Protein AF-A0A9D2B1R8-F1 (afdb_monomer_lite)

Organism: NCBI:txid2838452

Secondary structure (DSSP, 8-state):
--HHHHHHHHHHHHHHHHHHHHHHHHHSS---TTTTT-EEEEEEE--STT--EEEEEEEEE-TTSSSEEEEEEEEEEEE-TTSSEEEEEEPPPEEEEEEE-TTS-EEETTEEEEEETTTTEEEETTEEEEEP-TTHHHHHHHHHHHHHHHHSTTPEEE-

Structure (mmCIF, N/CA/C/O backbone):
data_AF-A0A9D2B1R8-F1
#
_entry.id   AF-A0A9D2B1R8-F1
#
loop_
_atom_site.group_PDB
_atom_site.id
_atom_site.type_symbol
_atom_site.label_atom_id
_atom_site.label_alt_id
_atom_site.label_comp_id
_atom_site.label_asym_id
_atom_site.label_entity_id
_atom_site.label_seq_id
_atom_site.pdbx_PDB_ins_code
_atom_site.Cartn_x
_atom_site.Cartn_y
_atom_site.Cartn_z
_atom_site.occupancy
_atom_site.B_iso_or_equiv
_atom_site.auth_seq_id
_atom_site.auth_comp_id
_atom_site.auth_asym_id
_atom_site.auth_atom_id
_atom_site.pdbx_PDB_model_num
ATOM 1 N N . MET A 1 1 ? 12.068 24.675 65.504 1.00 50.56 1 MET A N 1
ATOM 2 C CA . MET A 1 1 ? 11.204 23.539 65.091 1.00 50.56 1 MET A CA 1
ATOM 3 C C . MET A 1 1 ? 10.316 23.847 63.862 1.00 50.56 1 MET A C 1
ATOM 5 O O . MET A 1 1 ? 9.228 23.308 63.759 1.00 50.56 1 MET A O 1
ATOM 9 N N . SER A 1 2 ? 10.762 24.653 62.882 1.00 54.72 2 SER A N 1
ATOM 10 C CA . SER A 1 2 ? 9.934 25.024 61.702 1.00 54.72 2 SER A CA 1
ATOM 11 C C . SER A 1 2 ? 10.393 24.377 60.375 1.00 54.72 2 SER A C 1
ATOM 13 O O . SER A 1 2 ? 9.606 24.194 59.452 1.00 54.72 2 SER A O 1
ATOM 15 N N . PHE A 1 3 ? 11.649 23.921 60.292 1.00 47.72 3 PHE A N 1
ATOM 16 C CA . PHE A 1 3 ? 12.252 23.446 59.035 1.00 47.72 3 PHE A CA 1
ATOM 17 C C . PHE A 1 3 ? 11.847 22.011 58.632 1.00 47.72 3 PHE A C 1
ATOM 19 O O . PHE A 1 3 ? 11.699 21.696 57.455 1.00 47.72 3 PHE A O 1
ATOM 26 N N . PHE A 1 4 ? 11.605 21.130 59.608 1.00 47.50 4 PHE A N 1
ATOM 27 C CA . PHE A 1 4 ? 11.248 19.726 59.347 1.00 47.50 4 PHE A CA 1
ATOM 28 C C . PHE A 1 4 ? 9.785 19.525 58.916 1.00 47.50 4 PHE A C 1
ATOM 30 O O . PHE A 1 4 ? 9.463 18.526 58.271 1.00 47.50 4 PHE A O 1
ATOM 37 N N . SER A 1 5 ? 8.900 20.467 59.256 1.00 50.84 5 SER A N 1
ATOM 38 C CA . SER A 1 5 ? 7.471 20.422 58.910 1.00 50.84 5 SER A CA 1
ATOM 39 C C . SER A 1 5 ? 7.248 20.693 57.418 1.00 50.84 5 SER A C 1
ATOM 41 O O . SER A 1 5 ? 6.601 19.916 56.713 1.00 50.84 5 SER A O 1
ATOM 43 N N . THR A 1 6 ? 7.887 21.743 56.902 1.00 54.44 6 THR A N 1
ATOM 44 C CA . THR A 1 6 ? 7.815 22.140 55.491 1.00 54.44 6 THR A CA 1
ATOM 45 C C . THR A 1 6 ? 8.510 21.144 54.564 1.00 54.44 6 THR A C 1
ATOM 47 O O . THR A 1 6 ? 8.027 20.916 53.457 1.00 54.44 6 THR A O 1
ATOM 50 N N . PHE A 1 7 ? 9.584 20.485 55.010 1.00 56.31 7 PHE A N 1
ATOM 51 C CA . PHE A 1 7 ? 10.244 19.430 54.231 1.00 56.31 7 PHE A CA 1
ATOM 52 C C . PHE A 1 7 ? 9.341 18.200 54.031 1.00 56.31 7 PHE A C 1
ATOM 54 O O . PHE A 1 7 ? 9.166 17.738 52.904 1.00 56.31 7 PHE A O 1
ATOM 61 N N . LYS A 1 8 ? 8.678 17.717 55.093 1.00 56.72 8 LYS A N 1
ATOM 62 C CA . LYS A 1 8 ? 7.733 16.586 55.001 1.00 56.72 8 LYS A CA 1
ATOM 63 C C . LYS A 1 8 ? 6.525 16.897 54.111 1.00 56.72 8 LYS A C 1
ATOM 65 O O . LYS A 1 8 ? 6.067 16.014 53.387 1.00 56.72 8 LYS A O 1
ATOM 70 N N . ALA A 1 9 ? 6.029 18.135 54.134 1.00 60.25 9 ALA A N 1
ATOM 71 C CA . ALA A 1 9 ? 4.932 18.571 53.269 1.00 60.25 9 ALA A CA 1
ATOM 72 C C . ALA A 1 9 ? 5.333 18.587 51.781 1.00 60.25 9 ALA A C 1
ATOM 74 O O . ALA A 1 9 ? 4.584 18.094 50.940 1.00 60.25 9 ALA A O 1
ATOM 75 N N . LYS A 1 10 ? 6.542 19.073 51.462 1.00 60.88 10 LYS A N 1
ATOM 76 C CA . LYS A 1 10 ? 7.077 19.099 50.089 1.00 60.88 10 LYS A CA 1
ATOM 77 C C . LYS A 1 10 ? 7.300 17.696 49.518 1.00 60.88 10 LYS A C 1
ATOM 79 O O . LYS A 1 10 ? 6.925 17.443 48.379 1.00 60.88 10 LYS A O 1
ATOM 84 N N . VAL A 1 11 ? 7.834 16.770 50.319 1.00 67.81 11 VAL A N 1
ATOM 85 C CA . VAL A 1 11 ? 8.042 15.371 49.897 1.00 67.81 11 VAL A CA 1
ATOM 86 C C . VAL A 1 11 ? 6.706 14.663 49.644 1.00 67.81 11 VAL A C 1
ATOM 88 O O . VAL A 1 11 ? 6.555 13.994 48.627 1.00 67.81 11 VAL A O 1
ATOM 91 N N . ARG A 1 12 ? 5.697 14.864 50.505 1.00 65.94 12 ARG A N 1
ATOM 92 C CA . ARG A 1 12 ? 4.352 14.296 50.294 1.00 65.94 12 ARG A CA 1
ATOM 93 C C . ARG A 1 12 ? 3.679 14.829 49.029 1.00 65.94 12 ARG A C 1
ATOM 95 O O . ARG A 1 12 ? 3.100 14.043 48.287 1.00 65.94 12 ARG A O 1
ATOM 102 N N . ALA A 1 13 ? 3.785 16.131 48.762 1.00 69.62 13 ALA A N 1
ATOM 103 C CA . ALA A 1 13 ? 3.250 16.729 47.539 1.00 69.62 13 ALA A CA 1
ATOM 104 C C . ALA A 1 13 ? 3.944 16.181 46.278 1.00 69.62 13 ALA A C 1
ATOM 106 O O . ALA A 1 13 ? 3.278 15.882 45.292 1.00 69.62 13 ALA A O 1
ATOM 107 N N . MET A 1 14 ? 5.265 15.978 46.332 1.00 68.44 14 MET A N 1
ATOM 108 C CA . MET A 1 14 ? 6.033 15.398 45.227 1.00 68.44 14 MET A CA 1
ATOM 109 C C . MET A 1 14 ? 5.650 13.934 44.959 1.00 68.44 14 MET A C 1
ATOM 111 O O . MET A 1 14 ? 5.475 13.556 43.805 1.00 68.44 14 MET A O 1
ATOM 115 N N . CYS A 1 15 ? 5.435 13.126 46.004 1.00 72.44 15 CYS A N 1
ATOM 116 C CA . CYS A 1 15 ? 4.951 11.749 45.856 1.00 72.44 15 CYS A CA 1
ATOM 117 C C . CYS A 1 15 ? 3.529 11.678 45.276 1.00 72.44 15 CYS A C 1
ATOM 119 O O . CYS A 1 15 ? 3.255 10.811 44.451 1.00 72.44 15 CYS A O 1
ATOM 121 N N . LEU A 1 16 ? 2.636 12.591 45.671 1.00 74.94 16 LEU A N 1
ATOM 122 C CA . LEU A 1 16 ? 1.277 12.664 45.123 1.00 74.94 16 LEU A CA 1
ATOM 123 C C . LEU A 1 16 ? 1.275 13.080 43.648 1.00 74.94 16 LEU A C 1
ATOM 125 O O . LEU A 1 16 ? 0.529 12.506 42.862 1.00 74.94 16 LEU A O 1
ATOM 129 N N . LEU A 1 17 ? 2.142 14.019 43.258 1.00 74.94 17 LEU A N 1
ATOM 130 C CA . LEU A 1 17 ? 2.325 14.406 41.857 1.00 74.94 17 LEU A CA 1
ATOM 131 C C . LEU A 1 17 ? 2.887 13.257 41.016 1.00 74.94 17 LEU A C 1
ATOM 133 O O . LEU A 1 17 ? 2.393 13.023 39.919 1.00 74.94 17 LEU A O 1
ATOM 137 N N . LEU A 1 18 ? 3.866 12.510 41.537 1.00 73.56 18 LEU A N 1
ATOM 138 C CA . LEU A 1 18 ? 4.420 11.341 40.850 1.00 73.56 18 LEU A CA 1
ATOM 139 C C . LEU A 1 18 ? 3.367 10.233 40.682 1.00 73.56 18 LEU A C 1
ATOM 141 O O . LEU A 1 18 ? 3.271 9.627 39.619 1.00 73.56 18 LEU A O 1
ATOM 145 N N . GLY A 1 19 ? 2.548 10.006 41.715 1.00 71.62 19 GLY A N 1
ATOM 146 C CA . GLY A 1 19 ? 1.426 9.069 41.669 1.00 71.62 19 GLY A CA 1
ATOM 147 C C . GLY A 1 19 ? 0.348 9.494 40.672 1.00 71.62 19 GLY A C 1
ATOM 148 O O . GLY A 1 19 ? -0.113 8.669 39.893 1.00 71.62 19 GLY A O 1
ATOM 149 N N . ALA A 1 20 ? -0.006 10.780 40.632 1.00 70.50 20 ALA A N 1
ATOM 150 C CA . ALA A 1 20 ? -0.958 11.314 39.661 1.00 70.50 20 ALA A CA 1
ATOM 151 C C . ALA A 1 20 ? -0.433 11.219 38.219 1.00 70.50 20 ALA A C 1
ATOM 153 O O . ALA A 1 20 ? -1.199 10.889 37.320 1.00 70.50 20 ALA A O 1
ATOM 154 N N . LEU A 1 21 ? 0.868 11.441 38.001 1.00 62.44 21 LEU A N 1
ATOM 155 C CA . LEU A 1 21 ? 1.522 11.248 36.704 1.00 62.44 21 LEU A CA 1
ATOM 156 C C . LEU A 1 21 ? 1.496 9.779 36.275 1.00 62.44 21 LEU A C 1
ATOM 158 O O . LEU A 1 21 ? 1.129 9.485 35.144 1.00 62.44 21 LEU A O 1
ATOM 162 N N . LEU A 1 22 ? 1.818 8.854 37.181 1.00 60.09 22 LEU A N 1
ATOM 163 C CA . LEU A 1 22 ? 1.746 7.417 36.909 1.00 60.09 22 LEU A CA 1
ATOM 164 C C . LEU A 1 22 ? 0.316 6.971 36.589 1.00 60.09 22 LEU A C 1
ATOM 166 O O . LEU A 1 22 ? 0.112 6.260 35.613 1.00 60.09 22 LEU A O 1
ATOM 170 N N . VAL A 1 23 ? -0.680 7.433 37.348 1.00 63.69 23 VAL A N 1
ATOM 171 C CA . VAL A 1 23 ? -2.094 7.147 37.060 1.00 63.69 23 VAL A CA 1
ATOM 172 C C . VAL A 1 23 ? -2.505 7.750 35.718 1.00 63.69 23 VAL A C 1
ATOM 174 O O . VAL A 1 23 ? -3.140 7.061 34.931 1.00 63.69 23 VAL A O 1
ATOM 177 N N . ALA A 1 24 ? -2.092 8.980 35.400 1.00 59.31 24 ALA A N 1
ATOM 178 C CA . ALA A 1 24 ? -2.371 9.595 34.104 1.00 59.31 24 ALA A CA 1
ATOM 179 C C . ALA A 1 24 ? -1.767 8.798 32.936 1.00 59.31 24 ALA A C 1
ATOM 181 O O . ALA A 1 24 ? -2.446 8.635 31.932 1.00 59.31 24 ALA A O 1
ATOM 182 N N . PHE A 1 25 ? -0.552 8.253 33.083 1.00 54.31 25 PHE A N 1
ATOM 183 C CA . PHE A 1 25 ? 0.076 7.361 32.097 1.00 54.31 25 PHE A CA 1
ATOM 184 C C . PHE A 1 25 ? -0.630 6.002 31.967 1.00 54.31 25 PHE A C 1
ATOM 186 O O . PHE A 1 25 ? -0.676 5.439 30.879 1.00 54.31 25 PHE A O 1
ATOM 193 N N . VAL A 1 26 ? -1.191 5.466 33.055 1.00 55.34 26 VAL A N 1
ATOM 194 C CA . VAL A 1 26 ? -1.940 4.198 33.020 1.00 55.34 26 VAL A CA 1
ATOM 195 C C . VAL A 1 26 ? -3.339 4.397 32.425 1.00 55.34 26 VAL A C 1
ATOM 197 O O . VAL A 1 26 ? -3.815 3.534 31.696 1.00 55.34 26 VAL A O 1
ATOM 200 N N . VAL A 1 27 ? -3.989 5.540 32.674 1.00 55.44 27 VAL A N 1
ATOM 201 C CA . VAL A 1 27 ? -5.331 5.843 32.140 1.00 55.44 27 VAL A CA 1
ATOM 202 C C . VAL A 1 27 ? -5.265 6.266 30.664 1.00 55.44 27 VAL A C 1
ATOM 204 O O . VAL A 1 27 ? -6.199 5.995 29.918 1.00 55.44 27 VAL A O 1
ATOM 207 N N . SER A 1 28 ? -4.161 6.870 30.210 1.00 51.66 28 SER A N 1
ATOM 208 C CA . SER A 1 28 ? -3.922 7.155 28.784 1.00 51.66 28 SER A CA 1
ATOM 209 C C . SER A 1 28 ? -3.274 5.995 28.014 1.00 51.66 28 SER A C 1
ATOM 211 O O . SER A 1 28 ? -3.178 6.057 26.793 1.00 51.66 28 SER A O 1
ATOM 213 N N . GLY A 1 29 ? -2.850 4.932 28.709 1.00 39.62 29 GLY A N 1
ATOM 214 C CA . GLY A 1 29 ? -2.139 3.779 28.147 1.00 39.62 29 GLY A CA 1
ATOM 215 C C . GLY A 1 29 ? -3.016 2.629 27.637 1.00 39.62 29 GLY A C 1
ATOM 216 O O . GLY A 1 29 ? -2.477 1.599 27.246 1.00 39.62 29 GLY A O 1
ATOM 217 N N . CYS A 1 30 ? -4.341 2.778 27.622 1.00 44.34 30 CYS A N 1
ATOM 218 C CA . CYS A 1 30 ? -5.260 1.834 26.982 1.00 44.34 30 CYS A CA 1
ATOM 219 C C . CYS A 1 30 ? -5.949 2.562 25.824 1.00 44.34 30 CYS A C 1
ATOM 221 O O . CYS A 1 30 ? -7.108 2.964 25.916 1.00 44.34 30 CYS A O 1
ATOM 223 N N . GLY A 1 31 ? -5.183 2.835 24.765 1.00 39.62 31 GLY A N 1
ATOM 224 C CA . GLY A 1 31 ? -5.748 3.329 23.517 1.00 39.62 31 GLY A CA 1
ATOM 225 C C . GLY A 1 31 ? -6.804 2.340 23.038 1.00 39.62 31 GLY A C 1
ATOM 226 O O . GLY A 1 31 ? -6.540 1.142 22.954 1.00 39.62 31 GLY A O 1
ATOM 227 N N . ASN A 1 32 ? -8.013 2.833 22.779 1.00 45.44 32 ASN A N 1
ATOM 228 C CA . ASN A 1 32 ? -9.001 2.065 22.038 1.00 45.44 32 ASN A CA 1
ATOM 229 C C . ASN A 1 32 ? -8.340 1.559 20.747 1.00 45.44 32 ASN A C 1
ATOM 231 O O . ASN A 1 32 ? -7.675 2.327 20.052 1.00 45.44 32 ASN A O 1
ATOM 235 N N . SER A 1 33 ? -8.573 0.290 20.420 1.00 52.06 33 SER A N 1
ATOM 236 C CA . SER A 1 33 ? -8.120 -0.423 19.212 1.00 52.06 33 SER A CA 1
ATOM 237 C C . SER A 1 33 ? -8.444 0.274 17.880 1.00 52.06 33 SER A C 1
ATOM 239 O O . SER A 1 33 ? -8.047 -0.195 16.817 1.00 52.06 33 SER A O 1
ATOM 241 N N . SER A 1 34 ? -9.153 1.405 17.915 1.00 52.34 34 SER A N 1
ATOM 242 C CA . SER A 1 34 ? -9.423 2.248 16.758 1.00 52.34 34 SER A CA 1
ATOM 243 C C . SER A 1 34 ? -8.194 2.955 16.184 1.00 52.34 34 SER A C 1
ATOM 245 O O . SER A 1 34 ? -8.212 3.317 15.013 1.00 52.34 34 SER A O 1
ATOM 247 N N . ASP A 1 35 ? -7.129 3.155 16.968 1.00 64.62 35 ASP A N 1
ATOM 248 C CA . ASP A 1 35 ? -5.893 3.802 16.481 1.00 64.62 35 ASP A CA 1
ATOM 249 C C . ASP A 1 35 ? -4.977 2.838 15.700 1.00 64.62 35 ASP A C 1
ATOM 251 O O . ASP A 1 35 ? -4.138 3.259 14.905 1.00 64.62 35 ASP A O 1
ATOM 255 N N . ASP A 1 36 ? -5.159 1.523 15.861 1.00 78.94 36 ASP A N 1
ATOM 256 C CA . ASP A 1 36 ? -4.229 0.534 15.299 1.00 78.94 36 ASP A CA 1
ATOM 257 C C . ASP A 1 36 ? -4.241 0.505 13.763 1.00 78.94 36 ASP A C 1
ATOM 259 O O . ASP A 1 36 ? -3.227 0.195 13.133 1.00 78.94 36 ASP A O 1
ATOM 263 N N . TYR A 1 37 ? -5.374 0.866 13.156 1.00 89.62 37 TYR A N 1
ATOM 264 C CA . TYR A 1 37 ? -5.556 0.866 11.705 1.00 89.62 37 TYR A CA 1
ATOM 265 C C . TYR A 1 37 ? -5.354 2.241 11.068 1.00 89.62 37 TYR A C 1
ATOM 267 O O . TYR A 1 37 ? -4.970 2.308 9.902 1.00 89.62 37 TYR A O 1
ATOM 275 N N . VAL A 1 38 ? -5.586 3.332 11.800 1.00 93.50 38 VAL A N 1
ATOM 276 C CA . VAL A 1 38 ? -5.642 4.680 11.219 1.00 93.50 38 VAL A CA 1
ATOM 277 C C . VAL A 1 38 ? -4.268 5.153 10.746 1.00 93.50 38 VAL A C 1
ATOM 279 O O . VAL A 1 38 ? -3.254 5.058 11.445 1.00 93.50 38 VAL A O 1
ATOM 282 N N . GLY A 1 39 ? -4.248 5.719 9.546 1.00 94.69 39 GLY A N 1
ATOM 283 C CA . GLY A 1 39 ? -3.086 6.305 8.899 1.00 94.69 39 GLY A CA 1
ATOM 284 C C . GLY A 1 39 ? -2.774 5.658 7.558 1.00 94.69 39 GLY A C 1
ATOM 285 O O . GLY A 1 39 ? -3.516 4.826 7.041 1.00 94.69 39 GLY A O 1
ATOM 286 N N . THR A 1 40 ? -1.628 6.049 7.007 1.00 97.19 40 THR A N 1
ATOM 287 C CA . THR A 1 40 ? -1.198 5.595 5.689 1.00 97.19 40 THR A CA 1
ATOM 288 C C . THR A 1 40 ? -0.239 4.414 5.799 1.00 97.19 40 THR A C 1
ATOM 290 O O . THR A 1 40 ? 0.810 4.482 6.452 1.00 97.19 40 THR A O 1
ATOM 293 N N . TRP A 1 41 ? -0.564 3.340 5.096 1.00 97.50 41 TRP A N 1
ATOM 294 C CA . TRP A 1 41 ? 0.168 2.085 5.059 1.00 97.50 41 TRP A CA 1
ATOM 295 C C . TRP A 1 41 ? 0.545 1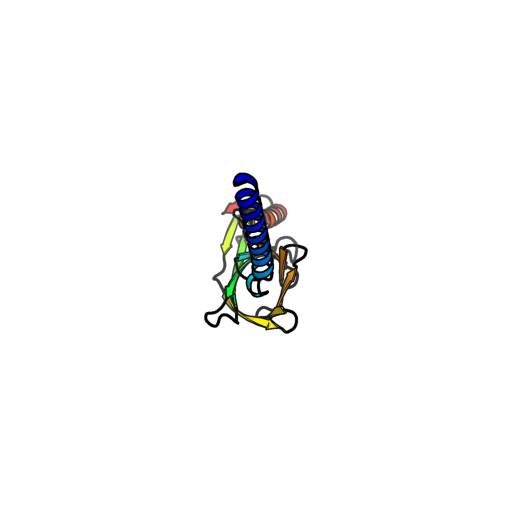.744 3.626 1.00 97.50 41 TRP A C 1
ATOM 297 O O . TRP A 1 41 ? -0.179 2.050 2.686 1.00 97.50 41 TRP A O 1
ATOM 307 N N . MET A 1 42 ? 1.692 1.106 3.441 1.00 97.75 42 MET A N 1
ATOM 308 C CA . MET A 1 42 ? 2.148 0.673 2.130 1.00 97.75 42 MET A CA 1
ATOM 309 C C . MET A 1 42 ? 2.616 -0.770 2.184 1.00 97.75 42 MET A C 1
ATOM 311 O O . MET A 1 42 ? 3.288 -1.170 3.132 1.00 97.75 42 MET A O 1
ATOM 315 N N . GLY A 1 43 ? 2.322 -1.535 1.146 1.00 96.62 43 GLY A N 1
ATOM 316 C CA . GLY A 1 43 ? 2.864 -2.877 0.982 1.00 96.62 43 GLY A CA 1
ATOM 317 C C . GLY A 1 43 ? 3.128 -3.195 -0.472 1.00 96.62 43 GLY A C 1
ATOM 318 O O . GLY A 1 43 ? 2.663 -2.501 -1.376 1.00 96.62 43 GLY A O 1
ATOM 319 N N . ILE A 1 44 ? 3.889 -4.258 -0.682 1.00 94.44 44 ILE A N 1
ATOM 320 C CA . ILE A 1 44 ? 4.205 -4.781 -2.002 1.00 94.44 44 ILE A CA 1
ATOM 321 C C . ILE A 1 44 ? 3.590 -6.167 -2.143 1.00 94.44 44 ILE A C 1
ATOM 323 O O . ILE A 1 44 ? 3.668 -7.003 -1.243 1.00 94.44 44 ILE A O 1
ATOM 327 N N . ASN A 1 45 ? 2.925 -6.378 -3.267 1.00 91.62 45 ASN A N 1
ATOM 328 C CA . ASN A 1 45 ? 2.346 -7.649 -3.637 1.00 91.62 45 ASN A CA 1
ATOM 329 C C . ASN A 1 45 ? 3.259 -8.340 -4.644 1.00 91.62 45 ASN A C 1
ATOM 331 O O . ASN A 1 45 ? 3.185 -8.049 -5.837 1.00 91.62 45 ASN A O 1
ATOM 335 N N . GLU A 1 46 ? 4.101 -9.249 -4.165 1.00 83.12 46 GLU A N 1
ATOM 336 C CA . GLU A 1 46 ? 5.092 -9.970 -4.975 1.00 83.12 46 GLU A CA 1
ATOM 337 C C . GLU A 1 46 ? 4.494 -11.230 -5.636 1.00 83.12 46 GLU A C 1
ATOM 339 O O . GLU A 1 46 ? 5.072 -12.319 -5.606 1.00 83.12 46 GLU A O 1
ATOM 344 N N . ILE A 1 47 ? 3.287 -11.127 -6.211 1.00 67.69 47 ILE A N 1
ATOM 345 C CA . ILE A 1 47 ? 2.665 -12.264 -6.908 1.00 67.69 47 ILE A CA 1
ATOM 346 C C . ILE A 1 47 ? 3.300 -12.415 -8.294 1.00 67.69 47 ILE A C 1
ATOM 348 O O . ILE A 1 47 ? 2.861 -11.825 -9.281 1.00 67.69 47 ILE A O 1
ATOM 352 N N . GLY A 1 48 ? 4.312 -13.280 -8.354 1.00 58.16 48 GLY A N 1
ATOM 353 C CA . GLY A 1 48 ? 4.977 -13.699 -9.584 1.00 58.16 48 GLY A CA 1
ATOM 354 C C . GLY A 1 48 ? 6.115 -12.769 -10.005 1.00 58.16 48 GLY A C 1
ATOM 355 O O . GLY A 1 48 ? 5.993 -11.549 -9.974 1.00 58.16 48 GLY A O 1
ATOM 356 N N . TYR A 1 49 ? 7.227 -13.374 -10.432 1.00 58.16 49 TYR A N 1
ATOM 357 C CA . TYR A 1 49 ? 8.432 -12.667 -10.874 1.00 58.16 49 TYR A CA 1
ATOM 358 C C . TYR A 1 49 ? 8.113 -11.596 -11.932 1.00 58.16 49 TYR A C 1
ATOM 360 O O . TYR A 1 49 ? 7.647 -11.924 -13.029 1.00 58.16 49 TYR A O 1
ATOM 368 N N . GLY A 1 50 ? 8.391 -10.328 -11.608 1.00 62.72 50 GLY A N 1
ATOM 369 C CA . GLY A 1 50 ? 8.299 -9.199 -12.534 1.00 62.72 50 GLY A CA 1
ATOM 370 C C . GLY A 1 50 ? 6.915 -8.568 -12.673 1.00 62.72 50 GLY A C 1
ATOM 371 O O . GLY A 1 50 ? 6.719 -7.812 -13.622 1.00 62.72 50 GLY A O 1
ATOM 372 N N . ASN A 1 51 ? 5.969 -8.893 -11.785 1.00 74.62 51 ASN A N 1
ATOM 373 C CA . ASN A 1 51 ? 4.626 -8.300 -11.740 1.00 74.62 51 ASN A CA 1
ATOM 374 C C . ASN A 1 51 ? 4.307 -7.690 -10.363 1.00 74.62 51 ASN A C 1
ATOM 376 O O . ASN A 1 51 ? 3.132 -7.520 -10.021 1.00 74.62 51 ASN A O 1
ATOM 380 N N . SER A 1 52 ? 5.335 -7.385 -9.567 1.00 88.31 52 SER A N 1
ATOM 381 C CA . SER A 1 52 ? 5.148 -6.795 -8.249 1.00 88.31 52 SER A CA 1
ATOM 382 C C . SER A 1 52 ? 4.427 -5.454 -8.327 1.00 88.31 52 SER A C 1
ATOM 384 O O . SER A 1 52 ? 4.771 -4.577 -9.118 1.00 88.31 52 SER A O 1
ATOM 386 N N . LYS A 1 53 ? 3.417 -5.295 -7.472 1.00 91.81 53 LYS A N 1
ATOM 387 C CA . LYS A 1 53 ? 2.592 -4.084 -7.384 1.00 91.81 53 LYS A CA 1
ATOM 388 C C . LYS A 1 53 ? 2.675 -3.495 -5.994 1.00 91.81 53 LYS A C 1
ATOM 390 O O . LYS A 1 53 ? 2.581 -4.223 -5.007 1.00 91.81 53 LYS A O 1
ATOM 395 N N . VAL A 1 54 ? 2.818 -2.181 -5.911 1.00 95.62 54 VAL A N 1
ATOM 396 C CA . VAL A 1 54 ? 2.800 -1.460 -4.640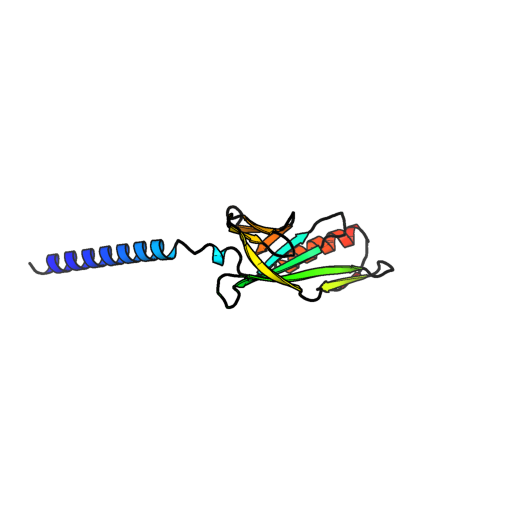 1.00 95.62 54 VAL A CA 1
ATOM 397 C C . VAL A 1 54 ? 1.382 -0.986 -4.376 1.00 95.62 54 VAL A C 1
ATOM 399 O O . VAL A 1 54 ? 0.708 -0.488 -5.272 1.00 95.62 54 VAL A O 1
ATOM 402 N N . TYR A 1 55 ? 0.927 -1.127 -3.142 1.00 96.50 55 TYR A N 1
ATOM 403 C CA . TYR A 1 55 ? -0.360 -0.620 -2.698 1.00 96.50 55 TYR A CA 1
ATOM 404 C C . TYR A 1 55 ? -0.148 0.372 -1.566 1.00 96.50 55 TYR A C 1
ATOM 406 O O . TYR A 1 55 ? 0.643 0.123 -0.657 1.00 96.50 55 TYR A O 1
ATOM 414 N N . GLU A 1 56 ? -0.869 1.482 -1.625 1.00 97.88 56 GLU A N 1
ATOM 415 C CA . GLU A 1 56 ? -0.983 2.474 -0.565 1.00 97.88 56 GLU A CA 1
ATOM 416 C C . GLU A 1 56 ? -2.416 2.452 -0.040 1.00 97.88 56 GLU A C 1
ATOM 418 O O . GLU A 1 56 ? -3.355 2.596 -0.819 1.00 97.88 56 GLU A O 1
ATOM 423 N N . PHE A 1 57 ? -2.562 2.232 1.261 1.00 97.75 57 PHE A N 1
ATOM 424 C CA . PHE A 1 57 ? -3.820 2.205 1.993 1.00 97.75 57 PHE A CA 1
ATOM 425 C C . PHE A 1 57 ? -3.834 3.397 2.936 1.00 97.75 57 PHE A C 1
ATOM 427 O O . PHE A 1 57 ? -3.025 3.447 3.858 1.00 97.75 57 PHE A O 1
ATOM 434 N N . ASP A 1 58 ? -4.739 4.336 2.722 1.00 97.38 58 ASP A N 1
ATOM 435 C CA . ASP A 1 58 ? -5.006 5.416 3.662 1.00 97.38 58 ASP A CA 1
ATOM 436 C C . ASP A 1 58 ? -6.297 5.098 4.408 1.00 97.38 58 ASP A C 1
ATOM 438 O O . ASP A 1 58 ? -7.349 4.935 3.788 1.00 97.38 58 ASP A O 1
ATOM 442 N N . ILE A 1 59 ? -6.193 4.895 5.718 1.00 96.81 59 ILE A N 1
ATOM 443 C CA . ILE A 1 59 ? -7.300 4.433 6.554 1.00 96.81 59 ILE A CA 1
ATOM 444 C C . ILE A 1 59 ? -7.646 5.534 7.545 1.00 96.81 59 ILE A C 1
ATOM 446 O O . ILE A 1 59 ? -6.808 5.947 8.346 1.00 96.81 59 ILE A O 1
ATOM 450 N N . GLU A 1 60 ? -8.899 5.965 7.530 1.00 95.31 60 GLU A N 1
ATOM 451 C CA . GLU A 1 60 ? -9.419 7.000 8.420 1.00 95.31 60 GLU A CA 1
ATOM 452 C C . GLU A 1 60 ? -10.705 6.522 9.096 1.00 95.31 60 GLU A C 1
ATOM 454 O O . GLU A 1 60 ? -11.397 5.642 8.585 1.00 95.31 60 GLU A O 1
ATOM 459 N N . LEU A 1 61 ? -11.036 7.108 10.247 1.00 93.19 61 LEU A N 1
ATOM 460 C CA . LEU A 1 61 ? -12.353 6.930 10.857 1.00 93.19 61 LEU A CA 1
ATOM 461 C C . LEU A 1 61 ? -13.390 7.746 10.082 1.00 93.19 61 LEU A C 1
ATOM 463 O O . LEU A 1 61 ? -13.160 8.914 9.759 1.00 93.19 61 LEU A O 1
ATOM 467 N N . ASP A 1 62 ? -14.549 7.148 9.823 1.00 89.25 62 ASP A N 1
ATOM 468 C CA . ASP A 1 62 ? -15.691 7.863 9.266 1.00 89.25 62 ASP A CA 1
ATOM 469 C C . ASP A 1 62 ? -16.259 8.862 10.294 1.00 89.25 62 ASP A C 1
ATOM 471 O O . ASP A 1 62 ? -15.972 8.827 11.494 1.00 89.25 62 ASP A O 1
ATOM 475 N N . ARG A 1 63 ? -17.114 9.775 9.833 1.00 85.00 63 ARG A N 1
ATOM 476 C CA . ARG A 1 63 ? -17.730 10.849 10.626 1.00 85.00 63 ARG A CA 1
ATOM 477 C C . ARG A 1 63 ? -18.542 10.345 11.816 1.00 85.00 63 ARG A C 1
ATOM 479 O O . ARG A 1 63 ? -18.793 11.119 12.737 1.00 85.00 63 ARG A O 1
ATOM 486 N N . ASN A 1 64 ? -18.982 9.089 11.789 1.00 83.62 64 ASN A N 1
ATOM 487 C CA . ASN A 1 64 ? -19.681 8.464 12.907 1.00 83.62 64 ASN A CA 1
ATOM 488 C C . ASN A 1 64 ? -18.732 7.995 14.029 1.00 83.62 64 ASN A C 1
ATOM 490 O O . ASN A 1 64 ? -19.211 7.665 15.111 1.00 83.62 64 ASN A O 1
ATOM 494 N N . GLY A 1 65 ? -17.415 7.992 13.791 1.00 78.50 65 GL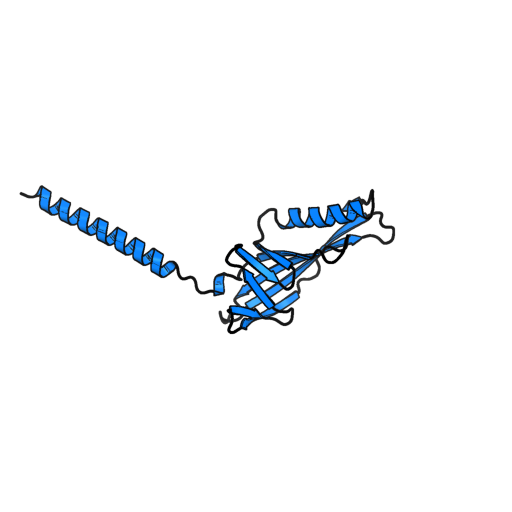Y A N 1
ATOM 495 C CA . GLY A 1 65 ? -16.383 7.573 14.742 1.00 78.50 65 GLY A CA 1
ATOM 496 C C . GLY A 1 65 ? -16.377 6.075 15.055 1.00 78.50 65 GLY A C 1
ATOM 497 O O . GLY A 1 65 ? -15.737 5.671 16.023 1.00 78.50 65 GLY A O 1
ATOM 498 N N . ILE A 1 66 ? -17.113 5.271 14.284 1.00 84.06 66 ILE A N 1
ATOM 499 C CA . ILE A 1 66 ? -17.284 3.825 14.487 1.00 84.06 66 ILE A CA 1
ATOM 500 C C . ILE A 1 66 ? -16.759 3.062 13.272 1.00 84.06 66 ILE A C 1
ATOM 502 O O . ILE A 1 66 ? -16.005 2.101 13.425 1.00 84.06 66 ILE A O 1
ATOM 506 N N . ASP A 1 67 ? -17.164 3.496 12.081 1.00 91.00 67 ASP A N 1
ATOM 507 C CA . ASP A 1 67 ? -16.750 2.895 10.822 1.00 91.00 67 ASP A CA 1
ATOM 508 C C . ASP A 1 67 ? -15.456 3.534 10.314 1.00 91.00 67 ASP A C 1
ATOM 510 O O . ASP A 1 67 ? -14.997 4.565 10.812 1.00 91.00 67 ASP A O 1
ATOM 514 N N . TYR A 1 68 ? -14.868 2.910 9.301 1.00 94.44 68 TYR A N 1
ATOM 515 C CA . TYR A 1 68 ? -13.633 3.343 8.669 1.00 94.44 68 TYR A CA 1
ATOM 516 C C . TYR A 1 68 ? -13.853 3.561 7.178 1.00 94.44 68 TYR A C 1
ATOM 518 O O . TYR A 1 68 ? -14.680 2.907 6.535 1.00 94.44 68 TYR A O 1
ATOM 526 N N . ILE A 1 69 ? -13.040 4.445 6.618 1.00 96.06 69 ILE A N 1
ATOM 527 C CA . ILE A 1 69 ? -12.900 4.646 5.184 1.00 96.06 69 ILE A CA 1
ATOM 528 C C . ILE A 1 69 ? -11.485 4.222 4.809 1.00 96.06 69 ILE A C 1
ATOM 530 O O . ILE A 1 69 ? -10.510 4.706 5.379 1.00 96.06 69 ILE A O 1
ATOM 534 N N . ILE A 1 70 ? -11.381 3.311 3.846 1.00 97.00 70 ILE A N 1
ATOM 535 C CA . ILE A 1 70 ? -10.120 2.836 3.283 1.00 97.00 70 ILE A CA 1
ATOM 536 C C . ILE A 1 70 ? -9.995 3.402 1.873 1.00 97.00 70 ILE A C 1
ATOM 538 O O . ILE A 1 70 ? -10.797 3.085 0.997 1.00 97.00 70 ILE A O 1
ATOM 542 N N . CYS A 1 71 ? -8.967 4.202 1.636 1.00 97.62 71 CYS A N 1
ATOM 543 C CA . CYS A 1 71 ? -8.576 4.677 0.320 1.00 97.62 71 CYS A CA 1
ATOM 544 C C . CYS A 1 71 ? -7.379 3.859 -0.175 1.00 97.62 71 CYS A C 1
ATOM 546 O O . CYS A 1 71 ? -6.320 3.859 0.448 1.00 97.62 71 CYS A O 1
ATOM 548 N N . VAL A 1 72 ? -7.535 3.149 -1.290 1.00 97.25 72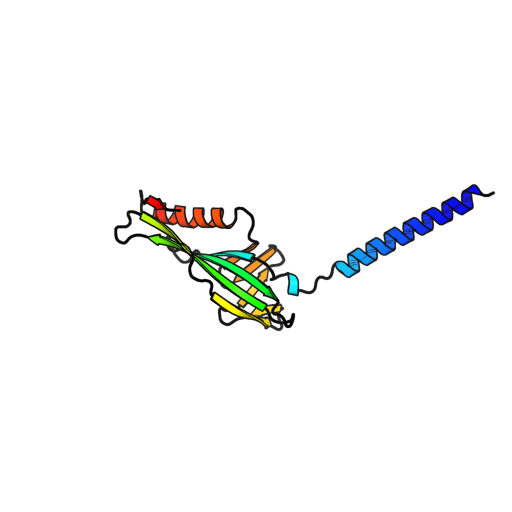 VAL A N 1
ATOM 549 C CA . VAL A 1 72 ? -6.492 2.295 -1.869 1.00 97.25 72 VAL A CA 1
ATOM 550 C C . VAL A 1 72 ? -6.007 2.876 -3.186 1.00 97.25 72 VAL A C 1
ATOM 552 O O . VAL A 1 72 ? -6.796 3.137 -4.094 1.00 97.25 72 VAL A O 1
ATOM 555 N N . THR A 1 73 ? -4.692 3.019 -3.315 1.00 97.69 73 THR A N 1
ATOM 556 C CA . THR A 1 73 ? -4.015 3.382 -4.565 1.00 97.69 73 THR A CA 1
ATOM 557 C C . THR A 1 73 ? -3.016 2.292 -4.934 1.00 97.69 73 THR A C 1
ATOM 559 O O . THR A 1 73 ? -2.151 1.949 -4.128 1.00 97.69 73 THR A O 1
ATOM 562 N N . GLN A 1 74 ? -3.107 1.749 -6.150 1.00 95.81 74 GLN A N 1
ATOM 563 C CA . GLN A 1 74 ? -2.090 0.850 -6.697 1.00 95.81 74 GLN A CA 1
ATOM 564 C C . GLN A 1 74 ? -1.040 1.676 -7.444 1.00 95.81 74 GLN A C 1
ATOM 566 O O . GLN A 1 74 ? -1.373 2.638 -8.137 1.00 95.81 74 GLN A O 1
ATOM 571 N N . LYS A 1 75 ? 0.227 1.291 -7.315 1.00 94.94 75 LYS A N 1
ATOM 572 C CA . LYS A 1 75 ? 1.360 1.888 -8.014 1.00 94.94 75 LYS A CA 1
ATOM 573 C C . LYS A 1 75 ? 2.235 0.797 -8.619 1.00 94.94 75 LYS A C 1
ATOM 575 O O . LYS A 1 75 ? 2.536 -0.201 -7.959 1.00 94.94 75 LYS A O 1
ATOM 580 N N . ASP A 1 76 ? 2.633 0.986 -9.862 1.00 93.44 76 ASP A N 1
ATOM 581 C CA . ASP A 1 76 ? 3.484 0.074 -10.618 1.00 93.44 76 ASP A CA 1
ATOM 582 C C . ASP A 1 76 ? 4.189 0.813 -11.761 1.00 93.44 76 ASP A C 1
ATOM 584 O O . ASP A 1 76 ? 4.031 2.018 -11.951 1.00 93.44 76 ASP A O 1
ATOM 588 N N . TYR A 1 77 ? 5.037 0.092 -12.483 1.00 92.56 77 TYR A N 1
ATOM 589 C CA . TYR A 1 77 ? 5.653 0.578 -13.707 1.00 92.56 77 TYR A CA 1
ATOM 590 C C . TYR A 1 77 ? 4.857 0.056 -14.904 1.00 92.56 77 TYR A C 1
ATOM 592 O O . TYR A 1 77 ? 4.753 -1.157 -15.099 1.00 92.56 77 TYR A O 1
ATOM 600 N N . ASP A 1 78 ? 4.331 0.966 -15.719 1.00 92.25 78 ASP A N 1
ATOM 601 C CA . ASP A 1 78 ? 3.720 0.625 -17.000 1.00 92.25 78 ASP A CA 1
ATOM 602 C C . ASP A 1 78 ? 4.819 0.423 -18.045 1.00 92.25 78 ASP A C 1
ATOM 604 O O . ASP A 1 78 ? 5.567 1.350 -18.365 1.00 92.25 78 ASP A O 1
ATOM 608 N N . VAL A 1 79 ? 4.949 -0.807 -18.539 1.00 91.88 79 VAL A N 1
ATOM 609 C CA . VAL A 1 79 ? 6.000 -1.203 -19.481 1.00 91.88 79 VAL A CA 1
ATOM 610 C C . VAL A 1 79 ? 5.511 -0.970 -20.906 1.00 91.88 79 VAL A C 1
ATOM 612 O O . VAL A 1 79 ? 4.460 -1.468 -21.310 1.00 91.88 79 VAL A O 1
ATOM 615 N N . SER A 1 80 ? 6.299 -0.250 -21.704 1.00 92.44 80 SER A N 1
ATOM 616 C CA . SER A 1 80 ? 5.983 0.000 -23.107 1.00 92.44 80 SER A CA 1
ATOM 617 C C . SER A 1 80 ? 5.896 -1.303 -23.910 1.00 92.44 80 SER A C 1
ATOM 619 O O . SER A 1 80 ? 6.587 -2.277 -23.625 1.00 92.44 80 SER A O 1
ATOM 621 N N . ILE A 1 81 ? 5.093 -1.316 -24.978 1.00 91.06 81 ILE A N 1
ATOM 622 C CA . ILE A 1 81 ? 4.859 -2.518 -25.810 1.00 91.06 81 ILE A CA 1
ATOM 623 C C . ILE A 1 81 ? 6.164 -3.104 -26.379 1.00 91.06 81 ILE A C 1
ATOM 625 O O . ILE A 1 81 ? 6.294 -4.310 -26.554 1.00 91.06 81 ILE A O 1
ATOM 629 N N . ASN A 1 82 ? 7.141 -2.250 -26.678 1.00 92.25 82 ASN A N 1
ATOM 630 C CA . ASN A 1 82 ? 8.459 -2.648 -27.174 1.00 92.25 82 ASN A CA 1
ATOM 631 C C . ASN A 1 82 ? 9.481 -2.935 -26.052 1.00 92.25 82 ASN A C 1
ATOM 633 O O . ASN A 1 82 ? 10.656 -3.125 -26.353 1.00 92.25 82 ASN A O 1
ATOM 637 N N . HIS A 1 83 ? 9.055 -2.916 -24.785 1.00 91.69 83 HIS A N 1
ATOM 638 C CA . HIS A 1 83 ? 9.864 -3.123 -23.578 1.00 91.69 83 HIS A CA 1
ATOM 639 C C . HIS A 1 83 ? 11.095 -2.207 -23.466 1.00 91.69 83 HIS A C 1
ATOM 641 O O . HIS A 1 83 ? 12.061 -2.535 -22.780 1.00 91.69 83 HIS A O 1
ATOM 647 N N . SER A 1 84 ? 11.087 -1.057 -24.149 1.00 92.38 84 SER A N 1
ATOM 648 C CA . SER A 1 84 ? 12.210 -0.117 -24.129 1.00 92.38 84 SER A CA 1
ATOM 649 C C . SER A 1 84 ? 12.143 0.864 -22.965 1.00 92.38 84 SER A C 1
ATOM 651 O O . SER A 1 84 ? 13.169 1.425 -22.591 1.00 92.38 84 SER A O 1
ATOM 653 N N . ALA A 1 85 ? 10.950 1.109 -22.420 1.00 94.75 85 ALA A N 1
ATOM 654 C CA . ALA A 1 85 ? 10.748 2.032 -21.317 1.00 94.75 85 ALA A CA 1
ATOM 655 C C . ALA A 1 85 ? 9.683 1.522 -20.342 1.00 94.75 85 ALA A C 1
ATOM 657 O O . ALA A 1 85 ? 8.767 0.796 -20.727 1.00 94.75 85 ALA A O 1
ATOM 658 N N . ALA A 1 86 ? 9.804 1.936 -19.089 1.00 94.19 8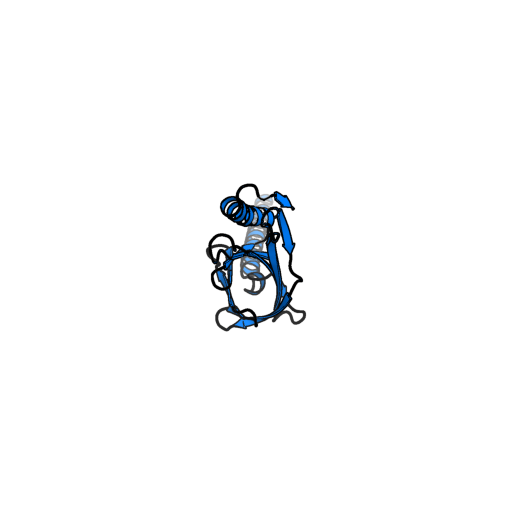6 ALA A N 1
ATOM 659 C CA . ALA A 1 86 ? 8.839 1.684 -18.035 1.00 94.19 86 ALA A CA 1
ATOM 660 C C . ALA A 1 86 ? 8.586 2.982 -17.264 1.00 94.19 86 ALA A C 1
ATOM 662 O O . ALA A 1 86 ? 9.533 3.603 -16.786 1.00 94.19 86 ALA A O 1
ATOM 663 N N . GLU A 1 87 ? 7.326 3.389 -17.139 1.00 95.19 87 GLU A N 1
ATOM 664 C CA . GLU A 1 87 ? 6.928 4.637 -16.475 1.00 95.19 87 GLU A CA 1
ATOM 665 C C . GLU A 1 87 ? 6.222 4.346 -15.152 1.00 95.19 87 GLU A C 1
ATOM 667 O O . GLU A 1 87 ? 5.277 3.559 -15.114 1.00 95.19 87 GLU A O 1
ATOM 672 N N . TRP A 1 88 ? 6.662 4.982 -14.065 1.00 94.94 88 TRP A N 1
ATOM 673 C CA . TRP A 1 88 ? 5.995 4.848 -12.772 1.00 94.94 88 TRP A CA 1
ATOM 674 C C . TRP A 1 88 ? 4.616 5.502 -12.808 1.00 94.94 88 TRP A C 1
ATOM 676 O O . TRP A 1 88 ? 4.485 6.705 -13.034 1.00 94.94 88 TRP A O 1
ATOM 686 N N . ARG A 1 89 ? 3.573 4.719 -12.544 1.00 93.69 89 ARG A N 1
ATOM 687 C CA . ARG A 1 89 ? 2.188 5.182 -12.548 1.00 93.69 89 ARG A CA 1
ATOM 688 C C . ARG A 1 89 ? 1.484 4.842 -11.251 1.00 93.69 89 ARG A C 1
ATOM 690 O O . ARG A 1 89 ? 1.830 3.913 -10.528 1.00 93.69 89 ARG A O 1
ATOM 697 N N . SER A 1 90 ? 0.480 5.655 -10.951 1.00 95.56 90 SER A N 1
ATOM 698 C CA . SER A 1 90 ? -0.464 5.431 -9.863 1.00 95.56 90 SER A CA 1
ATOM 699 C C . SER A 1 90 ? -1.861 5.334 -10.454 1.00 95.56 90 SER A C 1
ATOM 701 O O . SER A 1 90 ? -2.221 6.118 -11.336 1.00 95.56 90 SER A O 1
ATOM 703 N N . THR A 1 91 ? -2.651 4.376 -9.984 1.00 94.81 91 THR A N 1
ATOM 704 C CA . THR A 1 91 ? -4.063 4.288 -10.349 1.00 94.81 91 THR A CA 1
ATOM 705 C C . THR A 1 91 ? -4.851 5.424 -9.708 1.00 94.81 91 THR A C 1
ATOM 707 O O . THR A 1 91 ? -4.391 6.084 -8.775 1.00 94.81 91 THR A O 1
ATOM 710 N N . MET A 1 92 ? -6.081 5.628 -10.179 1.00 95.94 92 MET A N 1
ATOM 711 C CA . MET A 1 92 ? -7.033 6.455 -9.447 1.00 95.94 92 MET A CA 1
ATOM 712 C C . MET A 1 92 ? -7.284 5.840 -8.053 1.00 95.94 92 MET A C 1
ATOM 714 O O . MET A 1 92 ? -7.327 4.609 -7.945 1.00 95.94 92 MET A O 1
ATOM 718 N N . PRO A 1 93 ? -7.429 6.656 -6.994 1.00 96.94 93 PRO A N 1
ATOM 719 C CA . PRO A 1 93 ? -7.766 6.147 -5.671 1.00 96.94 93 PRO A CA 1
ATOM 720 C C . PRO A 1 93 ? -9.158 5.506 -5.642 1.00 96.94 93 PRO A C 1
ATOM 722 O O . PRO A 1 93 ? -10.109 6.037 -6.222 1.00 96.94 93 PRO A O 1
ATOM 725 N N . HIS A 1 94 ? -9.282 4.384 -4.936 1.00 97.00 94 HIS A N 1
ATOM 726 C CA . HIS A 1 94 ? -10.541 3.672 -4.720 1.00 97.00 94 HIS A CA 1
ATOM 727 C C . HIS A 1 94 ? -10.912 3.678 -3.239 1.00 97.00 94 HIS A C 1
ATOM 729 O O . HIS A 1 94 ? -10.082 3.349 -2.399 1.00 97.00 94 HIS A O 1
ATOM 735 N N . TYR A 1 95 ? -12.160 4.025 -2.928 1.00 96.56 95 TYR A N 1
ATOM 736 C CA . TYR A 1 95 ? -12.643 4.161 -1.556 1.00 96.56 95 TYR A CA 1
ATOM 737 C C . TYR A 1 95 ? -13.559 3.003 -1.178 1.00 96.56 95 TYR A C 1
ATOM 739 O O . TYR A 1 95 ? -14.449 2.639 -1.947 1.00 96.56 95 TYR A O 1
ATOM 747 N N . PHE A 1 96 ? -13.366 2.474 0.025 1.00 96.38 96 PHE A N 1
ATOM 748 C CA . PHE A 1 96 ? -14.141 1.374 0.580 1.00 96.38 96 PHE A CA 1
ATOM 749 C C . PHE A 1 96 ? -14.546 1.700 2.011 1.00 96.38 96 PHE A C 1
ATOM 751 O O . PHE A 1 96 ? -13.723 2.146 2.808 1.00 96.38 96 PHE A O 1
ATOM 758 N N . SER A 1 97 ? -15.809 1.457 2.340 1.00 95.69 97 SER A N 1
ATOM 759 C CA . SER A 1 97 ? -16.266 1.477 3.727 1.00 95.69 97 SER A CA 1
ATOM 760 C C . SER A 1 97 ? -15.853 0.183 4.418 1.00 95.69 97 SER A C 1
ATOM 762 O O . SER A 1 97 ? -15.869 -0.891 3.809 1.00 95.69 97 SER A O 1
ATOM 764 N N . ALA A 1 98 ? -15.479 0.284 5.687 1.00 95.56 98 ALA A N 1
ATOM 765 C CA . ALA A 1 98 ? -15.027 -0.849 6.472 1.00 95.56 98 ALA A CA 1
ATOM 766 C C . ALA A 1 98 ? -15.499 -0.752 7.922 1.00 95.56 98 ALA A C 1
ATOM 768 O O . ALA A 1 98 ? -15.685 0.339 8.456 1.00 95.56 98 ALA A O 1
ATOM 769 N N . SER A 1 99 ? -15.653 -1.900 8.573 1.00 94.62 99 SER A N 1
ATOM 770 C CA . SER A 1 99 ? -16.010 -1.988 9.988 1.00 94.62 99 SER A CA 1
ATOM 771 C C . SER A 1 99 ? -15.227 -3.102 10.674 1.00 94.62 99 SER A C 1
ATOM 773 O O . SER A 1 99 ? -14.709 -4.017 10.028 1.00 94.62 99 SER A O 1
ATOM 775 N N . LEU A 1 100 ? -15.093 -3.008 11.997 1.00 93.75 100 LEU A N 1
ATOM 776 C CA . LEU A 1 100 ? -14.432 -4.050 12.775 1.00 93.75 100 LEU A CA 1
ATOM 777 C C . LEU A 1 100 ? -15.373 -5.240 12.971 1.00 93.75 100 LEU A C 1
ATOM 779 O O . LEU A 1 100 ? -16.527 -5.080 13.372 1.00 93.75 100 LEU A O 1
ATOM 783 N N . ASN A 1 101 ? -14.867 -6.446 12.728 1.00 93.31 101 ASN A N 1
ATOM 784 C CA . ASN A 1 101 ? -15.562 -7.671 13.107 1.00 93.31 101 ASN A CA 1
ATOM 785 C C . ASN A 1 101 ? -15.384 -7.974 14.611 1.00 93.31 101 ASN A C 1
ATOM 787 O O . ASN A 1 101 ? -14.657 -7.292 15.333 1.00 93.31 101 ASN A O 1
ATOM 791 N N . ASN A 1 102 ? -16.000 -9.061 15.084 1.00 89.81 102 ASN A N 1
ATOM 792 C CA . ASN A 1 102 ? -15.898 -9.496 16.486 1.00 89.81 102 ASN A CA 1
ATOM 793 C C . ASN A 1 102 ? -14.473 -9.882 16.932 1.00 89.81 102 ASN A C 1
ATOM 795 O O . ASN A 1 102 ? -14.224 -9.977 18.131 1.00 89.81 102 ASN A O 1
ATOM 799 N N . ASN A 1 103 ? -13.555 -10.119 15.991 1.00 88.69 103 ASN A N 1
ATOM 800 C CA . ASN A 1 103 ? -12.150 -10.416 16.269 1.00 88.69 103 ASN A CA 1
ATOM 801 C C . ASN A 1 103 ? -11.280 -9.146 16.297 1.00 88.69 103 ASN A C 1
ATOM 803 O O . ASN A 1 103 ? -10.094 -9.240 16.596 1.00 88.69 103 ASN A O 1
ATOM 807 N N . GLY A 1 104 ? -11.850 -7.975 15.987 1.00 89.56 104 GLY A N 1
ATOM 808 C CA . GLY A 1 104 ? -11.105 -6.726 15.839 1.00 89.56 104 GLY A CA 1
ATOM 809 C C . GLY A 1 104 ? -10.375 -6.592 14.500 1.00 89.56 104 GLY A C 1
ATOM 810 O O . GLY A 1 104 ? -9.509 -5.727 14.379 1.00 89.56 104 GLY A O 1
ATOM 811 N N . ASP A 1 105 ? -10.704 -7.415 13.499 1.00 94.00 105 ASP A N 1
ATOM 812 C CA . ASP A 1 105 ? -10.184 -7.261 12.138 1.00 94.00 105 ASP A CA 1
ATOM 813 C C . ASP A 1 105 ? -11.028 -6.251 11.362 1.00 94.00 105 ASP A C 1
ATOM 815 O O . ASP A 1 105 ? -12.259 -6.249 11.464 1.00 94.00 105 ASP A O 1
ATOM 819 N N . LEU A 1 106 ? -10.377 -5.447 10.527 1.00 94.25 106 LEU A N 1
ATOM 820 C CA . LEU A 1 106 ? -11.038 -4.483 9.662 1.00 94.25 106 LEU A CA 1
ATOM 821 C C . LEU A 1 106 ? -11.552 -5.180 8.395 1.00 94.25 106 LEU A C 1
ATOM 823 O O . LEU A 1 106 ? -10.771 -5.700 7.598 1.00 94.25 106 LEU A O 1
ATOM 827 N N . VAL A 1 107 ? -12.870 -5.208 8.206 1.00 95.81 107 VAL A N 1
ATOM 828 C CA . VAL A 1 107 ? -13.543 -5.917 7.108 1.00 95.81 107 VAL A CA 1
ATOM 829 C C . VAL A 1 107 ? -14.198 -4.921 6.158 1.00 95.81 107 VAL A C 1
ATOM 831 O O . VAL A 1 107 ? -14.892 -4.007 6.591 1.00 95.81 107 VAL A O 1
ATOM 834 N N . SER A 1 108 ? -13.990 -5.120 4.859 1.00 95.44 108 SER A N 1
ATOM 835 C CA . SER A 1 108 ? -14.524 -4.294 3.770 1.00 95.44 108 SER A CA 1
ATOM 836 C C . SER A 1 108 ? -14.777 -5.137 2.516 1.00 95.44 108 SER A C 1
ATOM 838 O O . SER A 1 108 ? -14.394 -6.308 2.469 1.00 95.44 108 SER A O 1
ATOM 840 N N . ASP A 1 109 ? -15.343 -4.535 1.470 1.00 93.94 109 ASP A N 1
ATOM 841 C CA . ASP A 1 109 ? -15.600 -5.213 0.187 1.00 93.94 109 ASP A CA 1
ATOM 842 C C . ASP A 1 109 ? -14.324 -5.690 -0.527 1.00 93.94 109 ASP A C 1
ATOM 844 O O . ASP A 1 109 ? -14.369 -6.634 -1.316 1.00 93.94 109 ASP A O 1
ATOM 848 N N . ILE A 1 110 ? -13.170 -5.075 -0.241 1.00 92.62 110 ILE A N 1
ATOM 849 C CA . ILE A 1 110 ? -11.875 -5.544 -0.761 1.00 92.62 110 ILE A CA 1
ATOM 850 C C . ILE A 1 110 ? -11.315 -6.725 0.032 1.00 92.62 110 ILE A C 1
ATOM 852 O O . ILE A 1 110 ? -10.404 -7.402 -0.435 1.00 92.62 110 ILE A O 1
ATOM 856 N N . GLY A 1 111 ? -11.855 -7.002 1.219 1.00 95.31 111 GLY A N 1
ATOM 857 C CA . GLY A 1 111 ? -11.448 -8.111 2.070 1.00 95.31 111 GLY A CA 1
ATOM 858 C C . GLY A 1 111 ? -11.147 -7.683 3.502 1.00 95.31 111 GLY A C 1
ATOM 859 O O . GLY A 1 111 ? -11.673 -6.692 4.011 1.00 95.31 111 GLY A O 1
ATOM 860 N N . VAL A 1 112 ? -10.305 -8.480 4.161 1.00 96.44 112 VAL A N 1
ATOM 861 C CA . VAL A 1 112 ? -10.001 -8.357 5.591 1.00 96.44 112 VAL A CA 1
ATOM 862 C C . VAL A 1 112 ? -8.568 -7.871 5.789 1.00 96.44 112 VAL A C 1
ATOM 864 O O . VAL A 1 112 ? -7.622 -8.478 5.275 1.00 96.44 112 VAL A O 1
ATOM 867 N N . ILE A 1 113 ? -8.415 -6.801 6.566 1.00 96.69 113 ILE A N 1
ATOM 868 C CA . ILE A 1 113 ? -7.142 -6.251 7.026 1.00 96.69 113 ILE A CA 1
ATOM 869 C C . ILE A 1 113 ? -7.010 -6.553 8.518 1.00 96.69 113 ILE A C 1
ATOM 871 O O . ILE A 1 113 ? -7.879 -6.208 9.314 1.00 96.69 113 ILE A O 1
ATOM 875 N N . ARG A 1 114 ? -5.912 -7.204 8.901 1.00 95.62 114 ARG A N 1
ATOM 876 C CA . ARG A 1 114 ? -5.648 -7.628 10.282 1.00 95.62 114 ARG A CA 1
ATOM 877 C C . ARG A 1 114 ? -4.469 -6.863 10.857 1.00 95.62 114 ARG A C 1
ATOM 879 O O . ARG A 1 114 ? -3.463 -6.704 10.164 1.00 95.62 114 ARG A O 1
ATOM 886 N N . ALA A 1 115 ? -4.557 -6.443 12.112 1.00 92.94 115 ALA A N 1
ATOM 887 C CA . ALA A 1 115 ? -3.420 -5.882 12.829 1.00 92.94 115 ALA A CA 1
ATOM 888 C C . ALA A 1 115 ? -2.475 -6.993 13.326 1.00 92.94 115 ALA A C 1
ATOM 890 O O . ALA A 1 115 ? -2.889 -7.959 13.963 1.00 92.94 115 ALA A O 1
ATOM 891 N N . ASP A 1 116 ? -1.180 -6.851 13.045 1.00 92.50 116 ASP A N 1
ATOM 892 C CA . ASP A 1 116 ? -0.107 -7.669 13.613 1.00 92.50 116 ASP A CA 1
ATOM 893 C C . ASP A 1 116 ? 0.679 -6.805 14.599 1.00 92.50 116 ASP A C 1
ATOM 895 O O . ASP A 1 116 ? 1.692 -6.179 14.265 1.00 92.50 116 ASP A O 1
ATOM 899 N N . HIS A 1 117 ? 0.170 -6.756 15.831 1.00 86.12 117 HIS A N 1
ATOM 900 C CA . HIS A 1 117 ? 0.712 -5.913 16.897 1.00 86.12 117 HIS A CA 1
ATOM 901 C C . HIS A 1 117 ? 2.156 -6.274 17.268 1.00 86.12 117 HIS A C 1
ATOM 903 O O . HIS A 1 117 ? 2.899 -5.414 17.730 1.00 86.12 117 HIS A O 1
ATOM 909 N N . GLN A 1 118 ? 2.584 -7.524 17.049 1.00 87.88 118 GLN A N 1
ATOM 910 C CA . GLN A 1 118 ? 3.954 -7.948 17.356 1.00 87.88 118 GLN A CA 1
ATOM 911 C C . GLN A 1 118 ? 4.974 -7.302 16.415 1.00 87.88 118 GLN A C 1
ATOM 913 O O . GLN A 1 118 ? 6.104 -7.032 16.817 1.00 87.88 118 GLN A O 1
ATOM 918 N N . ASN A 1 119 ? 4.569 -7.050 15.169 1.00 87.50 119 ASN A N 1
ATOM 919 C CA . ASN A 1 119 ? 5.431 -6.506 14.122 1.00 87.50 119 ASN A CA 1
ATOM 920 C C . ASN A 1 119 ? 5.057 -5.069 13.722 1.00 87.50 119 ASN A C 1
ATOM 922 O O . ASN A 1 119 ? 5.628 -4.547 12.765 1.00 87.50 119 ASN A O 1
ATOM 926 N N . PHE A 1 120 ? 4.116 -4.438 14.437 1.00 89.12 120 PHE A N 1
ATOM 927 C CA . PHE A 1 120 ? 3.631 -3.074 14.187 1.00 89.12 120 PHE A CA 1
ATOM 928 C C . PHE A 1 120 ? 3.241 -2.838 12.718 1.00 89.12 120 PHE A C 1
ATOM 930 O O . PHE A 1 120 ? 3.636 -1.848 12.094 1.00 89.12 120 PHE A O 1
ATOM 937 N N . ARG A 1 121 ? 2.497 -3.787 12.142 1.00 93.50 121 ARG A N 1
ATOM 938 C CA . ARG A 1 121 ? 2.103 -3.785 10.726 1.00 93.50 121 ARG A CA 1
ATOM 939 C C . ARG A 1 121 ? 0.659 -4.236 10.553 1.00 93.50 121 ARG A C 1
ATOM 941 O O . ARG A 1 121 ? 0.099 -4.870 11.445 1.00 93.50 121 ARG A O 1
ATOM 948 N N . LEU A 1 122 ? 0.100 -3.978 9.377 1.00 95.88 122 LEU A N 1
ATOM 949 C CA . LEU A 1 122 ? -1.167 -4.574 8.962 1.00 95.88 122 LEU A CA 1
ATOM 950 C C . LEU A 1 122 ? -0.923 -5.708 7.960 1.00 95.88 122 LEU A C 1
ATOM 952 O O . LEU A 1 122 ? 0.106 -5.762 7.281 1.00 95.88 122 LEU A O 1
ATOM 956 N N . ILE A 1 123 ? -1.874 -6.631 7.873 1.00 95.81 123 ILE A N 1
ATOM 957 C CA . ILE A 1 123 ? -1.846 -7.775 6.962 1.00 95.81 123 ILE A CA 1
ATOM 958 C C . ILE A 1 123 ? -3.122 -7.755 6.128 1.00 95.81 123 ILE A C 1
ATOM 960 O O . ILE A 1 123 ? -4.214 -7.902 6.675 1.00 95.81 123 ILE A O 1
ATOM 964 N N . TYR A 1 124 ? -2.979 -7.642 4.810 1.00 95.06 124 TYR A N 1
ATOM 965 C CA . TYR A 1 124 ? -4.078 -7.732 3.848 1.00 95.06 124 TYR A CA 1
ATOM 966 C C . TYR A 1 124 ? -3.812 -8.886 2.877 1.00 95.06 124 TYR A C 1
ATOM 968 O O . TYR A 1 124 ? -2.892 -8.829 2.060 1.00 95.06 124 TYR A O 1
ATOM 976 N N . GLY A 1 125 ? -4.578 -9.975 2.994 1.00 91.31 125 GLY A N 1
ATOM 977 C CA . GLY A 1 125 ? -4.278 -11.218 2.277 1.00 91.31 125 GLY A CA 1
ATOM 978 C C . GLY A 1 125 ? -2.858 -11.714 2.591 1.00 91.31 125 GLY A C 1
ATOM 979 O O . GLY A 1 125 ? -2.560 -12.033 3.742 1.00 91.31 125 GLY A O 1
ATOM 980 N N . ASN A 1 126 ? -1.992 -11.735 1.571 1.00 89.88 126 ASN A N 1
ATOM 981 C CA . ASN A 1 126 ? -0.565 -12.083 1.681 1.00 89.88 126 ASN A CA 1
ATOM 982 C C . ASN A 1 126 ? 0.368 -10.855 1.695 1.00 89.88 126 ASN A C 1
ATOM 984 O O . ASN A 1 126 ? 1.586 -11.008 1.649 1.00 89.88 126 ASN A O 1
ATOM 988 N N . ILE A 1 127 ? -0.185 -9.643 1.729 1.00 93.88 127 ILE A N 1
ATOM 989 C CA . ILE A 1 127 ? 0.572 -8.394 1.678 1.00 93.88 127 ILE A CA 1
ATOM 990 C C . ILE A 1 127 ? 0.795 -7.897 3.104 1.00 93.88 127 ILE A C 1
ATOM 992 O O . ILE A 1 127 ? -0.156 -7.663 3.856 1.00 93.88 127 ILE A O 1
ATOM 996 N N . PHE A 1 128 ? 2.061 -7.691 3.460 1.00 95.25 128 PHE A N 1
ATOM 997 C CA . PHE A 1 128 ? 2.436 -6.990 4.682 1.00 95.25 128 PHE A CA 1
ATOM 998 C C . PHE A 1 128 ? 2.453 -5.486 4.422 1.00 95.25 128 PHE A C 1
ATOM 1000 O O . PHE A 1 128 ? 3.237 -4.993 3.610 1.00 95.25 128 PHE A O 1
ATOM 1007 N N . LEU A 1 129 ? 1.589 -4.762 5.124 1.00 96.56 129 LEU A N 1
ATOM 1008 C CA . LEU A 1 129 ? 1.464 -3.317 5.032 1.00 96.56 129 LEU A CA 1
ATOM 1009 C C . LEU A 1 129 ? 2.242 -2.675 6.181 1.00 96.56 129 LEU A C 1
ATOM 1011 O O . LEU A 1 129 ? 1.919 -2.858 7.354 1.00 96.56 129 LEU A O 1
ATOM 1015 N N . VAL A 1 130 ? 3.268 -1.902 5.849 1.00 95.69 130 VAL A N 1
ATOM 1016 C CA . VAL A 1 130 ? 4.063 -1.134 6.812 1.00 95.69 130 VAL A CA 1
ATOM 1017 C C . VAL A 1 130 ? 3.625 0.322 6.803 1.00 95.69 130 VAL A C 1
ATOM 1019 O O . VAL A 1 130 ? 3.229 0.853 5.765 1.00 95.69 130 VAL A O 1
ATOM 1022 N N . ARG A 1 131 ? 3.717 1.000 7.947 1.00 94.94 131 ARG A N 1
ATOM 1023 C CA . ARG A 1 131 ? 3.354 2.418 8.027 1.00 94.94 131 ARG A CA 1
ATOM 1024 C C . ARG A 1 131 ? 4.228 3.247 7.073 1.00 94.94 131 ARG A C 1
ATOM 1026 O O . ARG A 1 131 ? 5.451 3.068 7.008 1.00 94.94 131 ARG A O 1
ATOM 1033 N N . LYS A 1 132 ? 3.605 4.145 6.305 1.00 94.62 132 LYS A N 1
ATOM 1034 C CA . LYS A 1 132 ? 4.297 4.997 5.334 1.00 94.62 132 LYS A CA 1
ATOM 1035 C C . LYS A 1 132 ? 5.202 5.984 6.071 1.00 94.62 132 LYS A C 1
ATOM 1037 O O . LYS A 1 132 ? 4.751 6.808 6.858 1.00 94.62 132 LYS A O 1
ATOM 1042 N N . ALA A 1 133 ? 6.495 5.907 5.783 1.00 93.12 133 ALA A N 1
ATOM 1043 C CA . ALA A 1 133 ? 7.508 6.860 6.209 1.00 93.12 133 ALA A CA 1
ATOM 1044 C C . ALA A 1 133 ? 8.117 7.546 4.977 1.00 93.12 133 ALA A C 1
ATOM 1046 O O . ALA A 1 133 ? 7.882 7.128 3.841 1.00 93.12 133 ALA A O 1
ATOM 1047 N N . LYS A 1 134 ? 8.960 8.565 5.202 1.00 89.44 134 LYS A N 1
ATOM 1048 C CA . LYS A 1 134 ? 9.540 9.441 4.161 1.00 89.44 134 LYS A CA 1
ATOM 1049 C C . LYS A 1 134 ? 10.115 8.711 2.932 1.00 89.44 134 LYS A C 1
ATOM 1051 O O . LYS A 1 134 ? 10.081 9.266 1.845 1.00 89.44 134 LYS A O 1
ATOM 1056 N N . ASN A 1 135 ? 10.604 7.476 3.089 1.00 93.69 135 ASN A N 1
ATOM 1057 C CA . ASN A 1 135 ? 11.247 6.700 2.021 1.00 93.69 135 ASN A CA 1
ATOM 1058 C C . ASN A 1 135 ? 10.594 5.331 1.757 1.00 93.69 135 ASN A C 1
ATOM 1060 O O . ASN A 1 135 ? 11.184 4.512 1.056 1.00 93.69 135 ASN A O 1
ATOM 1064 N N . THR A 1 136 ? 9.430 5.036 2.343 1.00 93.62 136 THR A N 1
ATOM 1065 C CA . THR A 1 136 ? 8.790 3.716 2.190 1.00 93.62 136 THR A CA 1
ATOM 1066 C C . THR A 1 136 ? 8.433 3.446 0.730 1.00 93.62 136 THR A C 1
ATOM 1068 O O . THR A 1 136 ? 8.812 2.414 0.186 1.00 93.62 136 THR A O 1
ATOM 1071 N N . GLU A 1 137 ? 7.801 4.417 0.070 1.00 94.50 137 GLU A N 1
ATOM 1072 C CA . GLU A 1 137 ? 7.443 4.325 -1.347 1.00 94.50 137 GLU A CA 1
ATOM 1073 C C . GLU A 1 137 ? 8.667 4.125 -2.237 1.00 94.50 137 GLU A C 1
ATOM 1075 O O . GLU A 1 137 ? 8.688 3.216 -3.059 1.00 94.50 137 GLU A O 1
ATOM 1080 N N . LEU A 1 138 ? 9.716 4.922 -2.022 1.00 94.44 138 LEU A N 1
ATOM 1081 C CA . LEU A 1 138 ? 10.951 4.828 -2.793 1.00 94.44 138 LEU A CA 1
ATOM 1082 C C . LEU A 1 138 ? 11.581 3.433 -2.676 1.00 94.44 138 LEU A C 1
ATOM 1084 O O . LEU A 1 138 ? 12.026 2.872 -3.673 1.00 94.44 138 LEU A O 1
ATOM 1088 N N . LYS A 1 139 ? 11.590 2.846 -1.472 1.00 94.31 139 LYS A N 1
ATOM 1089 C CA . LYS A 1 139 ? 12.098 1.485 -1.255 1.00 94.31 139 LYS A CA 1
ATOM 1090 C C . LYS A 1 139 ? 11.294 0.449 -2.035 1.00 94.31 139 LYS A C 1
ATOM 1092 O O . LYS A 1 139 ? 11.898 -0.391 -2.692 1.00 94.31 139 LYS A O 1
ATOM 1097 N N . PHE A 1 140 ? 9.964 0.516 -1.999 1.00 94.44 140 PHE A N 1
ATOM 1098 C CA . PHE A 1 140 ? 9.131 -0.411 -2.766 1.00 94.44 140 PHE A CA 1
ATOM 1099 C C . PHE A 1 140 ? 9.261 -0.199 -4.276 1.00 94.44 140 PHE A C 1
ATOM 1101 O O . PHE A 1 140 ? 9.399 -1.172 -5.012 1.00 94.44 140 PHE A O 1
ATOM 1108 N N . LYS A 1 141 ? 9.337 1.056 -4.730 1.00 93.44 141 LYS A N 1
ATOM 1109 C CA . LYS A 1 141 ? 9.614 1.410 -6.126 1.00 93.44 141 LYS A CA 1
ATOM 1110 C C . LYS A 1 141 ? 10.929 0.792 -6.613 1.00 93.44 141 LYS A C 1
ATOM 1112 O O . LYS A 1 141 ? 10.956 0.219 -7.696 1.00 93.44 141 LYS A O 1
ATOM 1117 N N . TYR A 1 142 ? 11.988 0.808 -5.796 1.00 93.19 142 TYR A N 1
ATOM 1118 C CA . TYR A 1 142 ? 13.255 0.138 -6.123 1.00 93.19 142 TYR A CA 1
ATOM 1119 C C . TYR A 1 142 ? 13.141 -1.386 -6.230 1.00 93.19 142 TYR A C 1
ATOM 1121 O O . TYR A 1 142 ? 13.812 -1.971 -7.077 1.00 93.19 142 TYR A O 1
ATOM 1129 N N . VAL A 1 143 ? 12.312 -2.032 -5.403 1.00 92.12 143 VAL A N 1
ATOM 1130 C CA . VAL A 1 143 ? 12.085 -3.484 -5.505 1.00 92.12 143 VAL A CA 1
ATOM 1131 C C . VAL A 1 143 ? 11.435 -3.821 -6.846 1.00 92.12 143 VAL A C 1
ATOM 1133 O O . VAL A 1 143 ? 11.986 -4.628 -7.590 1.00 92.12 143 VAL A O 1
ATOM 1136 N N . VAL A 1 144 ? 10.340 -3.136 -7.197 1.00 92.50 144 VAL A N 1
ATOM 1137 C CA . VAL A 1 144 ? 9.652 -3.337 -8.486 1.00 92.50 144 VAL A CA 1
ATOM 1138 C C . VAL A 1 144 ? 10.580 -3.013 -9.660 1.00 92.50 144 VAL A C 1
ATOM 1140 O O . VAL A 1 144 ? 10.639 -3.757 -10.636 1.00 92.50 144 VAL A O 1
ATOM 1143 N N . ARG A 1 145 ? 11.359 -1.929 -9.551 1.00 92.88 145 ARG A N 1
ATOM 1144 C CA . ARG A 1 145 ? 12.339 -1.538 -10.567 1.00 92.88 145 ARG A CA 1
ATOM 1145 C C . ARG A 1 145 ? 13.374 -2.626 -10.818 1.00 92.88 145 ARG A C 1
ATOM 1147 O O . ARG A 1 145 ? 13.618 -2.960 -11.971 1.00 92.88 145 ARG A O 1
ATOM 1154 N N . ARG A 1 146 ? 13.954 -3.187 -9.753 1.00 91.88 146 ARG A N 1
ATOM 1155 C CA . ARG A 1 146 ? 14.951 -4.257 -9.863 1.00 91.88 146 ARG A CA 1
ATOM 1156 C C . ARG A 1 146 ? 14.383 -5.465 -10.605 1.00 91.88 146 ARG A C 1
ATOM 1158 O O . ARG A 1 146 ? 15.042 -5.985 -11.494 1.00 91.88 146 ARG A O 1
ATOM 1165 N N . GLU A 1 147 ? 13.160 -5.882 -10.282 1.00 91.31 147 GLU A N 1
ATOM 1166 C CA . GLU A 1 147 ? 12.521 -7.005 -10.978 1.00 91.31 147 GLU A CA 1
ATOM 1167 C C . GLU A 1 147 ? 12.323 -6.737 -12.476 1.00 91.31 147 GLU A C 1
ATOM 1169 O O . GLU A 1 147 ? 12.483 -7.641 -13.298 1.00 91.31 147 GLU A O 1
ATOM 1174 N N . LEU A 1 148 ? 11.987 -5.499 -12.848 1.00 90.69 148 LEU A N 1
ATOM 1175 C CA . LEU A 1 148 ? 11.836 -5.114 -14.250 1.00 90.69 148 LEU A CA 1
ATOM 1176 C C . LEU A 1 148 ? 13.166 -5.030 -14.987 1.00 90.69 148 LEU A C 1
ATOM 1178 O O . LEU A 1 148 ? 13.236 -5.477 -16.125 1.00 90.69 148 LEU A O 1
ATOM 1182 N N . GLU A 1 149 ? 14.212 -4.506 -14.355 1.00 91.56 149 GLU A N 1
ATOM 1183 C CA . GLU A 1 149 ? 15.559 -4.464 -14.934 1.00 91.56 149 GLU A CA 1
ATOM 1184 C C . GLU A 1 149 ? 16.137 -5.880 -15.118 1.00 91.56 149 GLU A C 1
ATOM 1186 O O . GLU A 1 149 ? 16.810 -6.146 -16.114 1.00 91.56 149 GLU A O 1
ATOM 1191 N N . GLU A 1 150 ? 15.830 -6.812 -14.210 1.00 91.00 150 GLU A N 1
ATOM 1192 C CA . GLU A 1 150 ? 16.175 -8.234 -14.350 1.00 91.00 150 GLU A CA 1
ATOM 1193 C C . GLU A 1 150 ? 15.395 -8.908 -15.490 1.00 91.00 150 GLU A C 1
ATOM 1195 O O . GLU A 1 150 ? 15.946 -9.731 -16.225 1.00 91.00 150 GLU A O 1
ATOM 1200 N N . ARG A 1 151 ? 14.116 -8.552 -15.664 1.00 89.75 151 ARG A N 1
ATOM 1201 C CA . ARG A 1 151 ? 13.249 -9.116 -16.709 1.00 89.75 151 ARG A CA 1
ATOM 1202 C C . ARG A 1 151 ? 13.519 -8.533 -18.097 1.00 89.75 151 ARG A C 1
ATOM 1204 O O . ARG A 1 151 ? 13.450 -9.263 -19.086 1.00 89.75 151 ARG A O 1
ATOM 1211 N N . TYR A 1 152 ? 13.821 -7.240 -18.168 1.00 91.44 152 TYR A N 1
ATOM 1212 C CA . TYR A 1 152 ? 14.061 -6.472 -19.387 1.00 91.44 152 TYR A CA 1
ATOM 1213 C C . TYR A 1 152 ? 15.399 -5.723 -19.277 1.00 91.44 152 TYR A C 1
ATOM 1215 O O . TYR A 1 152 ? 15.427 -4.524 -18.985 1.00 91.44 152 TYR A O 1
ATOM 1223 N N . PRO A 1 153 ? 16.533 -6.407 -19.513 1.00 91.75 153 PRO A N 1
ATOM 1224 C CA . PRO A 1 153 ? 17.844 -5.782 -19.405 1.00 91.75 153 PRO A CA 1
ATOM 1225 C C . PRO A 1 153 ? 17.975 -4.558 -20.319 1.00 91.75 153 PRO A C 1
ATOM 1227 O O . PRO A 1 153 ? 17.762 -4.645 -21.528 1.00 91.75 153 PRO A O 1
ATOM 1230 N N . GLY A 1 154 ? 18.357 -3.419 -19.738 1.00 91.75 154 GLY A N 1
ATOM 1231 C CA . GLY A 1 154 ? 18.524 -2.157 -20.464 1.00 91.75 154 GLY A CA 1
ATOM 1232 C C . GLY A 1 154 ? 17.239 -1.347 -20.664 1.00 91.75 154 GLY A C 1
ATOM 1233 O O . GLY A 1 154 ? 17.283 -0.344 -21.378 1.00 91.75 154 GLY A O 1
ATOM 1234 N N . ILE A 1 155 ? 16.121 -1.743 -20.044 1.00 94.19 155 ILE A N 1
ATOM 1235 C CA . ILE A 1 155 ? 14.897 -0.937 -20.026 1.00 94.19 155 ILE A CA 1
ATOM 1236 C C . ILE A 1 155 ? 15.155 0.444 -19.408 1.00 94.19 155 ILE A C 1
ATOM 1238 O O . ILE A 1 155 ? 15.844 0.584 -18.394 1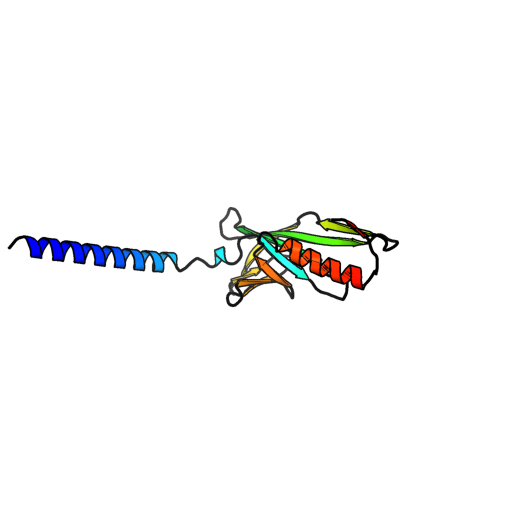.00 94.19 155 ILE A O 1
ATOM 1242 N N . VAL A 1 156 ? 14.600 1.485 -20.025 1.00 94.25 156 VAL A N 1
ATOM 1243 C CA . VAL A 1 156 ? 14.690 2.855 -19.514 1.00 94.25 156 VAL A CA 1
ATOM 1244 C C . VAL A 1 156 ? 13.609 3.074 -18.460 1.00 94.25 156 VAL A C 1
ATOM 1246 O O . VAL A 1 156 ? 12.421 3.034 -18.768 1.00 94.25 156 VAL A O 1
ATOM 1249 N N . MET A 1 157 ? 14.015 3.350 -17.224 1.00 92.62 157 MET A N 1
ATOM 1250 C CA . MET A 1 157 ? 13.087 3.670 -16.136 1.00 92.62 157 MET A CA 1
ATOM 1251 C C . MET A 1 157 ? 12.778 5.169 -16.131 1.00 92.62 157 MET A C 1
ATOM 1253 O O . MET A 1 157 ? 13.692 5.992 -16.040 1.00 92.62 157 MET A O 1
ATOM 1257 N N . VAL A 1 158 ? 11.496 5.509 -16.228 1.00 89.56 158 VAL A N 1
ATOM 1258 C CA . VAL A 1 158 ? 10.960 6.873 -16.190 1.00 89.56 158 VAL A CA 1
ATOM 1259 C C . VAL A 1 158 ? 10.196 7.036 -14.879 1.00 89.56 158 VAL A C 1
ATOM 1261 O O . VAL A 1 158 ? 9.284 6.260 -14.584 1.00 89.56 158 VAL A O 1
ATOM 1264 N N . ASP A 1 159 ? 10.621 8.004 -14.067 1.00 81.81 159 ASP A N 1
ATOM 1265 C CA . ASP A 1 159 ? 10.171 8.175 -12.682 1.00 81.81 159 ASP A CA 1
ATOM 1266 C C . ASP A 1 159 ? 9.178 9.312 -12.471 1.00 81.81 159 ASP A C 1
ATOM 1268 O O . ASP A 1 159 ? 9.319 10.367 -13.130 1.00 81.81 159 ASP A O 1
#

Radius of gyration: 24.55 Å; chains: 1; bounding box: 38×39×92 Å

Foldseek 3Di:
DPVVVVVVVVVVVVVVVVVVVVVVCVVVVPPDLLVLPAAKWKWWDCPDQLPIKIKIWHWDQDPVNFKIKIKIKIWAWDADPVNQATEIDIDDIDIWIWGADPVRWTQTPQGTWAGPPVVSWIDDPPITIDHDDPCPVVVSHVVSVVSSCVVRPNHHYHD

pLDDT: mean 84.53, std 15.75, range [39.62, 97.88]

Sequence (159 aa):
MSFFSTFKAKVRAMCLLLGALLVAFVVSGCGNSSDDYVGTWMGINEIGYGNSKVYEFDIELDRNGIDYIICVTQKDYDVSINHSAAEWRSTMPHYFSASLNNNGDLVSDIGVIRADHQNFRLIYGNIFLVRKAKNTELKFKYVVRRELEERYPGIVMVD